Protein AF-A0A641Q2X3-F1 (afdb_monomer_lite)

pLDDT: mean 96.92, std 2.4, range [84.94, 98.44]

Radius of gyration: 14.33 Å; chains: 1; bounding box: 33×26×32 Å

Structure (mmCIF, N/CA/C/O backbone):
data_AF-A0A641Q2X3-F1
#
_entry.id   AF-A0A641Q2X3-F1
#
loop_
_atom_site.group_PDB
_atom_site.id
_atom_site.type_symbol
_atom_site.label_atom_id
_atom_site.label_alt_id
_atom_site.label_comp_id
_atom_site.label_asym_id
_atom_site.label_entity_id
_atom_site.label_seq_id
_atom_site.pdbx_PDB_ins_code
_atom_site.Cartn_x
_atom_site.Cartn_y
_atom_site.Cartn_z
_atom_site.occupancy
_atom_site.B_iso_or_equiv
_atom_site.auth_seq_id
_atom_site.auth_comp_id
_atom_site.auth_asym_id
_atom_site.auth_atom_id
_atom_site.pdbx_PDB_model_num
ATOM 1 N N . MET A 1 1 ? -18.095 8.912 17.209 1.00 84.94 1 MET A N 1
ATOM 2 C CA . MET A 1 1 ? -17.361 10.043 16.598 1.00 84.94 1 MET A CA 1
ATOM 3 C C . MET A 1 1 ? -16.312 9.410 15.708 1.00 84.94 1 MET A C 1
ATOM 5 O O . MET A 1 1 ? -15.702 8.461 16.171 1.00 84.94 1 MET A O 1
ATOM 9 N N . ILE A 1 2 ? -16.169 9.848 14.457 1.00 93.69 2 ILE A N 1
ATOM 10 C CA . ILE A 1 2 ? -15.169 9.275 13.544 1.00 93.69 2 ILE A CA 1
ATOM 11 C C . ILE A 1 2 ? -13.803 9.865 13.891 1.00 93.69 2 ILE A C 1
ATOM 13 O O . ILE A 1 2 ? -13.687 11.084 14.051 1.00 93.69 2 ILE A O 1
ATOM 17 N N . ARG A 1 3 ? -12.778 9.019 13.993 1.00 95.44 3 ARG A N 1
ATOM 18 C CA . ARG A 1 3 ? -11.391 9.449 14.153 1.00 95.44 3 ARG A CA 1
ATOM 19 C C . ARG A 1 3 ? -10.733 9.614 12.788 1.00 95.44 3 ARG A C 1
ATOM 21 O O . ARG A 1 3 ? -10.647 8.664 12.016 1.00 95.44 3 ARG A O 1
ATOM 28 N N . CYS A 1 4 ? -10.222 10.811 12.517 1.00 97.56 4 CYS A N 1
ATOM 29 C CA . CYS A 1 4 ? -9.493 11.113 11.287 1.00 97.56 4 CYS A CA 1
ATOM 30 C C . CYS A 1 4 ? -7.979 11.079 11.535 1.00 97.56 4 CYS A C 1
ATOM 32 O O . CYS A 1 4 ? -7.491 11.725 12.463 1.00 97.56 4 CYS A O 1
ATOM 34 N N . ILE A 1 5 ? -7.236 10.349 10.704 1.00 97.44 5 ILE A N 1
ATOM 35 C CA . ILE A 1 5 ? -5.778 10.201 10.780 1.00 97.44 5 ILE A CA 1
ATOM 36 C C . ILE A 1 5 ? -5.168 10.642 9.446 1.00 97.44 5 ILE A C 1
ATOM 38 O O . ILE A 1 5 ? -5.632 10.249 8.380 1.00 97.44 5 ILE A O 1
ATOM 42 N N . TYR A 1 6 ? -4.103 11.435 9.505 1.00 98.38 6 TYR A N 1
ATOM 43 C CA . TYR A 1 6 ? -3.253 11.743 8.356 1.00 98.38 6 TYR A CA 1
ATOM 44 C C . TYR A 1 6 ? -1.853 11.202 8.641 1.00 98.38 6 TYR A C 1
ATOM 46 O O . TYR A 1 6 ? -1.246 11.583 9.645 1.00 98.38 6 TYR A O 1
ATOM 54 N N . SER A 1 7 ? -1.364 10.294 7.798 1.00 98.06 7 SER A N 1
ATOM 55 C CA . SER A 1 7 ? -0.017 9.738 7.930 1.00 98.06 7 SER A CA 1
ATOM 56 C C . SER A 1 7 ? 0.998 10.615 7.192 1.00 98.06 7 SER A C 1
ATOM 58 O O . SER A 1 7 ? 0.831 10.831 5.993 1.00 98.06 7 SER A O 1
ATOM 60 N N . PRO A 1 8 ? 2.054 11.112 7.862 1.00 97.56 8 PRO A N 1
ATOM 61 C CA . PRO A 1 8 ? 3.136 11.844 7.204 1.00 97.56 8 PRO A CA 1
ATOM 62 C C . PRO A 1 8 ? 4.221 10.921 6.625 1.00 97.56 8 PRO A C 1
ATOM 64 O O . PRO A 1 8 ? 5.187 11.414 6.046 1.00 97.56 8 PRO A O 1
ATOM 67 N N . PHE A 1 9 ? 4.114 9.609 6.846 1.00 97.69 9 PHE A N 1
ATOM 68 C CA . PHE A 1 9 ? 5.046 8.621 6.311 1.00 97.69 9 PHE A CA 1
ATOM 69 C C . PHE A 1 9 ? 4.715 8.312 4.852 1.00 97.69 9 PHE A C 1
ATOM 71 O O . PHE A 1 9 ? 3.621 8.623 4.389 1.00 97.69 9 PHE A O 1
ATOM 78 N N . THR A 1 10 ? 5.663 7.703 4.143 1.00 97.56 10 THR A N 1
ATOM 79 C CA . THR A 1 10 ? 5.536 7.359 2.719 1.00 97.56 10 THR A CA 1
ATOM 80 C C . THR A 1 10 ? 6.014 5.939 2.409 1.00 97.56 10 THR A C 1
ATOM 82 O O . THR A 1 10 ? 6.456 5.669 1.296 1.00 97.56 10 THR A O 1
ATOM 85 N N . GLU A 1 11 ? 5.998 5.059 3.411 1.00 97.69 11 GLU A N 1
ATOM 86 C CA . GLU A 1 11 ? 6.473 3.680 3.303 1.00 97.69 11 GLU A CA 1
ATOM 87 C C . GLU A 1 11 ? 5.301 2.696 3.235 1.00 97.69 11 GLU A C 1
ATOM 89 O O . GLU A 1 11 ? 4.586 2.495 4.224 1.00 97.69 11 GLU A O 1
ATOM 94 N N . ILE A 1 12 ? 5.159 2.013 2.096 1.00 98.31 12 ILE A N 1
ATOM 95 C CA . ILE A 1 12 ? 3.990 1.169 1.817 1.00 98.31 12 ILE A CA 1
ATOM 96 C C . ILE A 1 12 ? 3.810 0.045 2.840 1.00 98.31 12 ILE A C 1
ATOM 98 O O . ILE A 1 12 ? 2.703 -0.215 3.313 1.00 98.31 12 ILE A O 1
ATOM 102 N N . TYR A 1 13 ? 4.905 -0.585 3.269 1.00 98.31 13 TYR A N 1
ATOM 103 C CA . TYR A 1 13 ? 4.850 -1.658 4.263 1.00 98.31 13 TYR A CA 1
ATOM 104 C C . TYR A 1 13 ? 4.348 -1.159 5.623 1.00 98.31 13 TYR A C 1
ATOM 106 O O . TYR A 1 13 ? 3.643 -1.883 6.328 1.00 98.31 13 TYR A O 1
ATOM 114 N N . PHE A 1 14 ? 4.685 0.083 5.990 1.00 98.31 14 PHE A N 1
ATOM 115 C CA . PHE A 1 14 ? 4.177 0.700 7.210 1.00 98.31 14 PHE A CA 1
ATOM 116 C C . PHE A 1 14 ? 2.681 0.991 7.089 1.00 98.31 14 PHE A C 1
ATOM 118 O O . PHE A 1 14 ? 1.940 0.680 8.020 1.00 98.31 14 PHE A O 1
ATOM 125 N N . HIS A 1 15 ? 2.218 1.542 5.964 1.00 98.38 15 HIS A N 1
ATOM 126 C CA . HIS A 1 15 ? 0.798 1.849 5.792 1.00 98.38 15 HIS A CA 1
ATOM 127 C C . HIS A 1 15 ? -0.086 0.606 5.776 1.00 98.38 15 HIS A C 1
ATOM 129 O O . HIS A 1 15 ? -1.107 0.610 6.459 1.00 98.38 15 HIS A O 1
ATOM 135 N N . LEU A 1 16 ? 0.324 -0.478 5.109 1.00 98.38 16 LEU A N 1
ATOM 136 C CA . LEU A 1 16 ? -0.429 -1.737 5.146 1.00 98.38 16 LEU A CA 1
ATOM 137 C C . LEU A 1 16 ? -0.486 -2.328 6.565 1.00 98.38 16 LEU A C 1
ATOM 139 O O . LEU A 1 16 ? -1.538 -2.789 7.010 1.00 98.38 16 LEU A O 1
ATOM 143 N N . ALA A 1 17 ? 0.620 -2.265 7.315 1.00 98.19 17 ALA A N 1
ATOM 144 C CA . ALA A 1 17 ? 0.644 -2.712 8.708 1.00 98.19 17 ALA A CA 1
ATOM 145 C C . ALA A 1 17 ? -0.227 -1.830 9.621 1.00 98.19 17 ALA A C 1
ATOM 147 O O . ALA A 1 17 ? -0.929 -2.338 10.498 1.00 98.19 17 ALA A O 1
ATOM 148 N N . ALA A 1 18 ? -0.202 -0.511 9.417 1.00 97.38 18 ALA A N 1
ATOM 149 C CA . ALA A 1 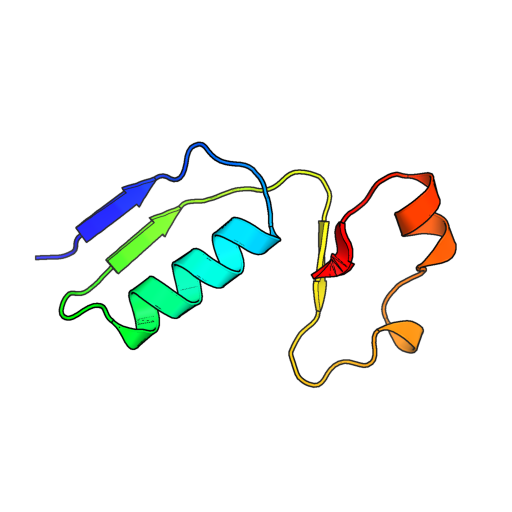18 ? -1.021 0.438 10.160 1.00 97.38 18 ALA A CA 1
ATOM 150 C C . ALA A 1 18 ? -2.512 0.239 9.862 1.00 97.38 18 ALA A C 1
ATOM 152 O O . ALA A 1 18 ? -3.309 0.196 10.798 1.00 97.38 18 ALA A O 1
ATOM 153 N N . GLU A 1 19 ? -2.884 0.063 8.592 1.00 97.12 19 GLU A N 1
ATOM 154 C CA . GLU A 1 19 ? -4.256 -0.236 8.176 1.00 97.12 19 GLU A CA 1
ATOM 155 C C . GLU A 1 19 ? -4.763 -1.518 8.845 1.00 97.12 19 GLU A C 1
ATOM 157 O O . GLU A 1 19 ? -5.815 -1.505 9.485 1.00 97.12 19 GLU A O 1
ATOM 162 N N . GLU A 1 20 ? -3.995 -2.611 8.782 1.00 97.88 20 GLU A N 1
ATOM 163 C CA . GLU A 1 20 ? -4.379 -3.875 9.412 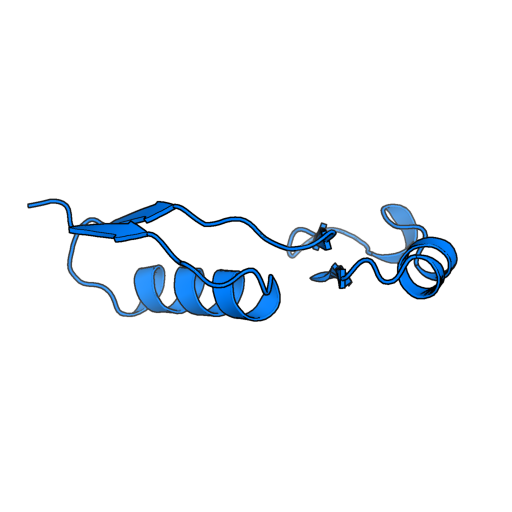1.00 97.88 20 GLU A CA 1
ATOM 164 C C . GLU A 1 20 ? -4.513 -3.744 10.938 1.00 97.88 20 GLU A C 1
ATOM 166 O O . GLU A 1 20 ? -5.459 -4.276 11.528 1.00 97.88 20 GLU A O 1
ATOM 171 N N . TYR A 1 21 ? -3.594 -3.026 11.589 1.00 97.38 21 TYR A N 1
ATOM 172 C CA . TYR A 1 21 ? -3.656 -2.782 13.028 1.00 97.38 21 TYR A CA 1
ATOM 173 C C . TYR A 1 21 ? -4.902 -1.980 13.409 1.00 97.38 21 TYR A C 1
ATOM 175 O O . TYR A 1 21 ? -5.638 -2.385 14.308 1.00 97.38 21 TYR A O 1
ATOM 183 N N . LEU A 1 22 ? -5.165 -0.871 12.714 1.00 96.69 22 LEU A N 1
ATOM 184 C CA . LEU A 1 22 ? -6.329 -0.020 12.962 1.00 96.69 22 LEU A CA 1
ATOM 185 C C . LEU A 1 22 ? -7.635 -0.786 12.726 1.00 96.69 22 LEU A C 1
ATOM 187 O O . LEU A 1 22 ? -8.553 -0.674 13.533 1.00 96.69 22 LEU A O 1
ATOM 191 N N . LEU A 1 23 ? -7.689 -1.624 11.687 1.00 96.12 23 LEU A N 1
ATOM 192 C CA . LEU A 1 23 ? -8.846 -2.464 11.386 1.00 96.12 23 LEU A CA 1
ATOM 193 C C . LEU A 1 23 ? -9.089 -3.541 12.452 1.00 96.12 23 LEU A C 1
ATOM 195 O O . LEU A 1 23 ? -10.233 -3.803 12.815 1.00 96.12 23 LEU A O 1
ATOM 199 N N . LYS A 1 24 ? -8.030 -4.206 12.931 1.00 96.81 24 LYS A N 1
ATOM 200 C CA . LYS A 1 24 ? -8.159 -5.357 13.842 1.00 96.81 24 LYS A CA 1
ATOM 201 C C . LYS A 1 24 ? -8.203 -4.984 15.319 1.00 96.81 24 LYS A C 1
ATOM 203 O O . LYS A 1 24 ? -8.758 -5.747 16.104 1.00 96.81 24 LYS A O 1
ATOM 208 N N . GLN A 1 25 ? -7.563 -3.883 15.704 1.00 94.56 25 GLN A N 1
ATOM 209 C CA . GLN A 1 25 ? -7.405 -3.467 17.103 1.00 94.56 25 GLN A CA 1
ATOM 210 C C . GLN A 1 25 ? -8.216 -2.211 17.444 1.00 94.56 25 GLN A C 1
ATOM 212 O O . GLN A 1 25 ? -8.378 -1.894 18.622 1.00 94.56 25 GLN A O 1
ATOM 217 N N . GLY A 1 26 ? -8.717 -1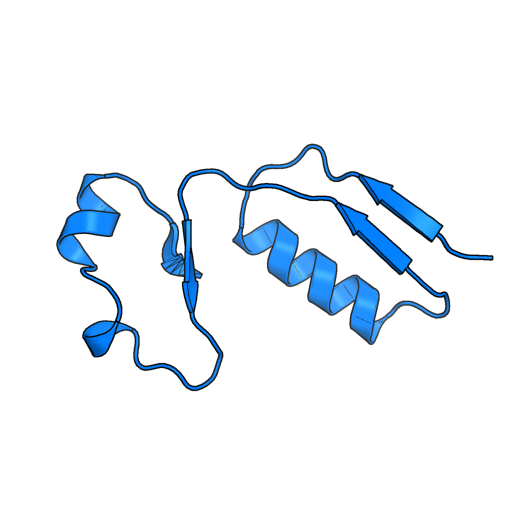.487 16.439 1.00 86.81 26 GLY A N 1
ATOM 218 C CA . GLY A 1 26 ? -9.585 -0.333 16.637 1.00 86.81 26 GLY A CA 1
ATOM 219 C C . GLY A 1 26 ? -10.960 -0.724 17.181 1.00 86.81 26 GLY A C 1
ATOM 220 O O . GLY A 1 26 ? -11.490 -1.794 16.892 1.00 86.81 26 GLY A O 1
ATOM 221 N N . ASN A 1 27 ? -11.553 0.168 17.971 1.00 90.25 27 ASN A N 1
ATOM 222 C CA . ASN A 1 27 ? -12.923 0.051 18.483 1.00 90.25 27 ASN A CA 1
ATOM 223 C C . ASN A 1 27 ? -13.807 1.243 18.067 1.00 90.25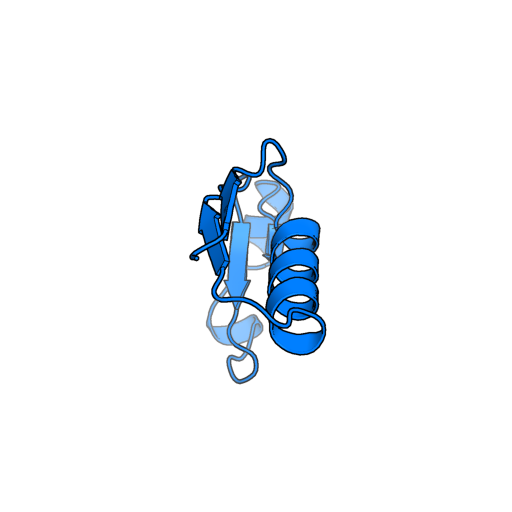 27 ASN A C 1
ATOM 225 O O . ASN A 1 27 ? -14.898 1.429 18.605 1.00 90.25 27 ASN A O 1
ATOM 229 N N . GLU A 1 28 ? -13.316 2.054 17.133 1.00 93.75 28 GLU A N 1
ATOM 230 C CA . GLU A 1 28 ? -13.927 3.287 16.652 1.00 93.75 28 GLU A CA 1
ATOM 231 C C . GLU A 1 28 ? -13.902 3.329 15.120 1.00 93.75 28 GLU A C 1
ATOM 233 O O . GLU A 1 28 ? -13.048 2.706 14.488 1.00 93.75 28 GLU A O 1
ATOM 238 N N . ASP A 1 29 ? -14.832 4.078 14.523 1.00 95.81 29 ASP A N 1
ATOM 239 C CA . ASP A 1 29 ? -14.818 4.342 13.085 1.00 95.81 29 ASP A CA 1
ATOM 240 C C . ASP A 1 29 ? -13.610 5.220 12.740 1.00 95.81 29 ASP A C 1
ATOM 242 O O . ASP A 1 29 ? -13.449 6.316 13.290 1.00 95.81 29 ASP A O 1
ATOM 246 N N . ILE A 1 30 ? -12.772 4.752 11.815 1.00 96.62 30 ILE A N 1
ATOM 247 C CA . ILE A 1 30 ? -11.524 5.416 11.432 1.00 96.62 30 ILE A CA 1
ATOM 248 C C . ILE A 1 30 ? -11.573 5.816 9.960 1.00 96.62 30 ILE A C 1
ATOM 250 O O . ILE A 1 30 ? -11.966 5.038 9.094 1.00 96.62 30 ILE A O 1
ATOM 254 N N . PHE A 1 31 ? -11.113 7.032 9.681 1.00 97.00 31 PHE A N 1
ATOM 255 C CA . PHE A 1 31 ? -10.806 7.513 8.341 1.00 97.00 31 PHE A CA 1
ATOM 256 C C . PHE A 1 31 ? -9.329 7.908 8.289 1.00 97.00 31 PHE A C 1
ATOM 258 O O . PHE A 1 31 ? -8.908 8.818 9.004 1.00 97.00 31 PHE A O 1
ATOM 265 N N . MET A 1 32 ? -8.533 7.225 7.468 1.00 97.38 32 MET A N 1
ATOM 266 C CA . MET A 1 32 ? -7.095 7.470 7.349 1.00 97.38 32 MET A CA 1
ATOM 267 C C . MET A 1 32 ? -6.733 7.881 5.922 1.00 97.38 32 MET A C 1
ATOM 269 O O . MET A 1 32 ? -7.154 7.238 4.964 1.00 97.38 32 MET A O 1
ATOM 273 N N . LEU A 1 33 ? -5.929 8.935 5.793 1.00 98.44 33 LEU A N 1
ATOM 274 C CA . LEU A 1 33 ? -5.300 9.350 4.540 1.00 98.44 33 LEU A CA 1
ATOM 275 C C . LEU A 1 33 ? -3.794 9.099 4.613 1.00 98.44 33 LEU A C 1
ATOM 277 O O . LEU A 1 33 ? -3.151 9.442 5.610 1.00 98.44 33 LEU A O 1
ATOM 281 N N . TRP A 1 34 ? -3.249 8.521 3.549 1.00 98.31 34 TRP A N 1
ATOM 282 C CA . TRP A 1 34 ? -1.830 8.230 3.389 1.00 98.31 34 TRP A CA 1
ATOM 283 C C . TRP A 1 34 ? -1.450 8.163 1.906 1.00 98.31 34 TRP A C 1
ATOM 285 O O . TRP A 1 34 ? -2.315 8.036 1.038 1.00 98.31 34 TRP A O 1
ATOM 295 N N . GLN A 1 35 ? -0.156 8.295 1.627 1.00 98.12 35 GLN A N 1
ATOM 296 C CA . GLN A 1 35 ? 0.435 8.205 0.295 1.00 98.12 35 GLN A CA 1
ATOM 297 C C . GLN A 1 35 ? 1.845 7.633 0.429 1.00 98.12 35 GLN A C 1
ATOM 299 O O . GLN A 1 35 ? 2.539 7.983 1.376 1.00 98.12 35 GLN A O 1
ATOM 304 N N . ASP A 1 36 ? 2.280 6.820 -0.531 1.00 98.25 36 ASP A N 1
ATOM 305 C CA . ASP A 1 36 ? 3.611 6.210 -0.532 1.00 98.25 36 ASP A CA 1
ATOM 306 C C . ASP A 1 36 ? 4.528 6.730 -1.633 1.00 98.25 36 ASP A C 1
ATOM 308 O O . ASP A 1 36 ? 4.094 7.339 -2.618 1.00 98.25 36 ASP A O 1
ATOM 312 N N . THR A 1 37 ? 5.819 6.449 -1.461 1.00 97.75 37 THR A N 1
ATOM 313 C CA . THR A 1 37 ? 6.801 6.444 -2.548 1.00 97.75 37 THR A CA 1
ATOM 314 C C . THR A 1 37 ? 6.390 5.441 -3.641 1.00 97.75 37 THR A C 1
ATOM 316 O O . THR A 1 37 ? 5.515 4.597 -3.408 1.00 97.75 37 THR A O 1
ATOM 319 N N . PRO A 1 38 ? 6.970 5.516 -4.860 1.00 98.38 38 PRO A N 1
ATOM 320 C CA . PRO A 1 38 ? 6.605 4.628 -5.962 1.00 98.38 38 PRO A CA 1
ATOM 321 C C . PRO A 1 38 ? 6.549 3.157 -5.538 1.00 98.38 38 PRO A C 1
ATOM 323 O O . PRO A 1 38 ? 7.557 2.570 -5.147 1.00 98.38 38 PRO A O 1
ATOM 326 N N . SER A 1 39 ? 5.349 2.578 -5.604 1.00 98.12 39 SER A N 1
ATOM 327 C CA . SER A 1 39 ? 5.067 1.237 -5.096 1.00 98.12 39 SER A CA 1
ATOM 328 C C . SER A 1 39 ? 4.025 0.522 -5.956 1.00 98.12 39 SER A C 1
ATOM 330 O O . SER A 1 39 ? 3.114 1.149 -6.499 1.00 98.12 39 SER A O 1
ATOM 332 N N . VAL A 1 40 ? 4.132 -0.801 -6.037 1.00 98.19 40 VAL A N 1
ATOM 333 C CA . VAL A 1 40 ? 3.115 -1.707 -6.575 1.00 98.19 40 VAL A CA 1
ATOM 334 C C . VAL A 1 40 ? 2.565 -2.534 -5.419 1.00 98.19 40 VAL A C 1
ATOM 336 O O . VAL A 1 40 ? 3.314 -3.255 -4.768 1.00 98.19 40 VAL A O 1
ATOM 339 N N . VAL A 1 41 ? 1.259 -2.441 -5.175 1.00 98.00 41 VAL A N 1
ATOM 340 C CA . VAL A 1 41 ? 0.570 -3.233 -4.146 1.00 98.00 41 VAL A CA 1
ATOM 341 C C . VAL A 1 41 ? -0.186 -4.365 -4.821 1.00 98.00 41 VAL A C 1
ATOM 343 O O . VAL A 1 41 ? -1.021 -4.116 -5.695 1.00 98.00 41 VAL A O 1
ATOM 346 N N . ILE A 1 42 ? 0.089 -5.602 -4.422 1.00 98.06 42 ILE A N 1
ATOM 347 C CA . ILE A 1 42 ? -0.573 -6.792 -4.941 1.00 98.06 42 ILE A CA 1
ATOM 348 C C . ILE A 1 42 ? -1.637 -7.291 -3.963 1.00 98.06 42 ILE A C 1
ATOM 350 O O . ILE A 1 42 ? -1.459 -7.376 -2.750 1.00 98.06 42 ILE A O 1
ATOM 354 N N . GLY A 1 43 ? -2.785 -7.682 -4.500 1.00 97.25 43 GLY A N 1
ATOM 355 C CA . GLY A 1 43 ? -3.824 -8.335 -3.722 1.00 97.25 43 GLY A CA 1
ATOM 356 C C . GLY A 1 43 ? -3.379 -9.719 -3.247 1.00 97.25 43 GLY A C 1
ATOM 357 O O . GLY A 1 43 ? -2.710 -10.459 -3.968 1.00 97.25 43 GLY A O 1
ATOM 358 N N . LYS A 1 44 ? -3.861 -10.129 -2.067 1.00 96.81 44 LYS A N 1
ATOM 359 C CA . LYS A 1 44 ? -3.566 -11.420 -1.404 1.00 96.81 44 LYS A CA 1
ATOM 360 C C . LYS A 1 44 ? -3.655 -12.665 -2.305 1.00 96.81 44 LYS A C 1
ATOM 362 O O . LYS A 1 44 ? -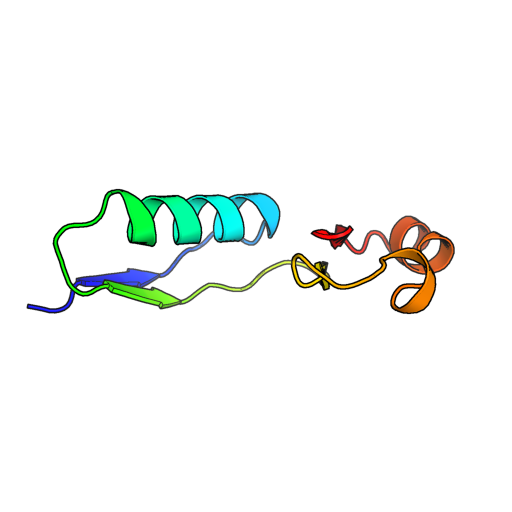3.034 -13.686 -2.016 1.00 96.81 44 LYS A O 1
ATOM 367 N N . HIS A 1 45 ? -4.466 -12.614 -3.359 1.00 97.81 45 HIS A N 1
ATOM 368 C CA . HIS A 1 45 ? -4.714 -13.734 -4.272 1.00 97.81 45 HIS A CA 1
ATOM 369 C C . HIS A 1 45 ? -4.214 -13.493 -5.706 1.00 97.81 45 HIS A C 1
ATOM 371 O O . HIS A 1 45 ? -4.512 -14.292 -6.593 1.00 97.81 45 HIS A O 1
ATOM 377 N N . GLN A 1 46 ? -3.449 -12.425 -5.945 1.00 97.62 46 GLN A N 1
ATOM 378 C CA . GLN A 1 46 ? -2.787 -12.172 -7.223 1.00 97.62 46 GLN A CA 1
ATOM 379 C C . GLN A 1 46 ? -1.429 -12.877 -7.283 1.00 97.62 46 GLN A C 1
ATOM 381 O O . GLN A 1 46 ? -0.783 -13.142 -6.269 1.00 97.62 46 GLN A O 1
ATOM 386 N N . ARG A 1 47 ? -0.988 -13.214 -8.497 1.00 97.12 47 ARG A N 1
ATOM 387 C CA . ARG A 1 47 ? 0.321 -13.831 -8.722 1.00 97.12 47 ARG A CA 1
ATOM 388 C C . ARG A 1 47 ? 1.314 -12.749 -9.116 1.00 97.12 47 ARG A C 1
ATOM 390 O O . ARG A 1 47 ? 1.270 -12.265 -10.237 1.00 97.12 47 ARG A O 1
ATOM 397 N N . LEU A 1 48 ? 2.266 -12.446 -8.236 1.00 95.81 48 LEU A N 1
ATOM 398 C CA . LEU A 1 48 ? 3.271 -11.405 -8.477 1.00 95.81 48 LEU A CA 1
ATOM 399 C C . LEU A 1 48 ? 3.935 -11.513 -9.864 1.00 95.81 48 LEU A C 1
ATOM 401 O O . LEU A 1 48 ? 3.982 -10.549 -10.616 1.00 95.81 48 LEU A O 1
ATOM 405 N N . ARG A 1 49 ? 4.371 -12.724 -10.235 1.00 94.94 49 ARG A N 1
ATOM 406 C CA . ARG A 1 49 ? 5.081 -12.994 -11.497 1.00 94.94 49 ARG A CA 1
ATOM 407 C C . ARG A 1 49 ? 4.256 -12.765 -12.769 1.00 94.94 49 ARG A C 1
ATOM 409 O O . ARG A 1 49 ? 4.855 -12.719 -13.835 1.00 94.94 49 ARG A O 1
ATOM 416 N N . SER A 1 50 ? 2.922 -12.716 -12.691 1.00 96.94 50 SER A N 1
ATOM 417 C CA . SER A 1 50 ? 2.073 -12.456 -13.865 1.00 96.94 50 SER A CA 1
ATOM 418 C C . SER A 1 50 ? 1.630 -11.003 -13.982 1.00 96.94 50 SER A C 1
ATOM 420 O O . SER A 1 50 ? 1.204 -10.606 -15.058 1.00 96.94 50 SER A O 1
ATOM 422 N N . GLU A 1 51 ? 1.709 -10.240 -12.894 1.00 97.69 51 GLU A N 1
ATOM 423 C CA . GLU A 1 51 ? 1.169 -8.878 -12.813 1.00 97.69 51 GLU A CA 1
ATOM 424 C C . GLU A 1 51 ? 2.271 -7.812 -12.786 1.00 97.69 51 GLU A C 1
ATOM 426 O O . GLU A 1 51 ? 2.021 -6.665 -13.145 1.00 97.69 51 GLU A O 1
ATOM 431 N N . VAL A 1 52 ? 3.484 -8.172 -12.346 1.00 97.75 52 VAL A N 1
ATOM 432 C CA . VAL A 1 52 ? 4.558 -7.208 -12.081 1.00 97.75 52 VAL A CA 1
ATOM 433 C C . VAL A 1 52 ? 5.855 -7.630 -12.758 1.00 97.75 52 VAL A C 1
ATOM 435 O O . VAL A 1 52 ? 6.363 -8.735 -12.545 1.00 97.75 52 VAL A O 1
ATOM 438 N N . ASP A 1 53 ? 6.423 -6.702 -13.526 1.00 97.94 53 ASP A N 1
ATOM 439 C CA . ASP A 1 53 ? 7.813 -6.765 -13.971 1.00 97.94 53 ASP A CA 1
ATOM 440 C C . ASP A 1 53 ? 8.734 -6.465 -12.778 1.00 97.94 53 ASP A C 1
ATOM 442 O O . ASP A 1 53 ? 9.016 -5.313 -12.444 1.00 97.94 53 ASP A O 1
ATOM 446 N N . GLN A 1 54 ? 9.147 -7.528 -12.087 1.00 97.25 54 GLN A N 1
ATOM 447 C CA . GLN A 1 54 ? 9.992 -7.432 -10.895 1.00 97.25 54 GLN A CA 1
ATOM 448 C C . GLN A 1 54 ? 11.389 -6.892 -11.215 1.00 97.25 54 GLN A C 1
ATOM 450 O O . GLN A 1 54 ? 11.940 -6.155 -10.403 1.00 97.25 54 GLN A O 1
ATOM 455 N N . GLU A 1 55 ? 11.948 -7.220 -12.384 1.00 97.75 55 GLU A N 1
ATOM 456 C CA . GLU A 1 55 ? 13.283 -6.754 -12.776 1.00 97.75 55 GLU A CA 1
ATOM 457 C C . GLU A 1 55 ? 13.278 -5.243 -13.021 1.00 97.75 55 GLU A C 1
ATOM 459 O O . GLU A 1 55 ? 14.189 -4.528 -12.598 1.00 97.75 55 GLU A O 1
ATOM 464 N N . TRP A 1 56 ? 12.230 -4.736 -13.677 1.00 98.25 56 TRP A N 1
ATOM 465 C CA . TRP A 1 56 ? 12.049 -3.300 -13.858 1.00 98.25 56 TRP A CA 1
ATOM 466 C C . TRP A 1 56 ? 11.809 -2.590 -12.523 1.00 98.25 56 TRP A C 1
ATOM 468 O O . TRP A 1 56 ? 12.460 -1.585 -12.250 1.00 98.25 56 TRP A O 1
ATOM 478 N N . ALA A 1 57 ? 10.926 -3.124 -11.674 1.00 97.94 57 ALA A N 1
ATOM 479 C CA . ALA A 1 57 ? 10.621 -2.520 -10.379 1.00 97.94 57 ALA A CA 1
ATOM 480 C C . ALA A 1 57 ? 11.853 -2.443 -9.463 1.00 97.94 57 ALA A C 1
ATOM 482 O O . ALA A 1 57 ? 12.084 -1.406 -8.847 1.00 97.94 57 ALA A O 1
ATOM 483 N N . GLU A 1 58 ? 12.683 -3.489 -9.421 1.00 97.19 58 GLU A N 1
ATOM 484 C CA . GLU A 1 58 ? 13.939 -3.475 -8.665 1.00 97.19 58 GLU A CA 1
ATOM 485 C C . GLU A 1 58 ? 14.904 -2.405 -9.195 1.00 97.19 58 GLU A C 1
ATOM 487 O O . GLU A 1 58 ? 15.461 -1.630 -8.414 1.00 97.19 58 GLU A O 1
ATOM 492 N N . ARG A 1 59 ? 15.061 -2.309 -10.523 1.00 98.31 59 ARG A N 1
ATOM 493 C CA . ARG A 1 59 ? 15.944 -1.314 -11.149 1.00 98.31 59 ARG A CA 1
ATOM 494 C C . ARG A 1 59 ? 15.499 0.124 -10.883 1.00 98.31 59 ARG A C 1
ATOM 496 O O . ARG A 1 59 ? 16.347 0.973 -10.624 1.00 98.31 59 ARG A O 1
ATOM 503 N N . GLU A 1 60 ? 14.199 0.392 -10.950 1.00 98.25 60 GLU A N 1
ATOM 504 C CA . GLU A 1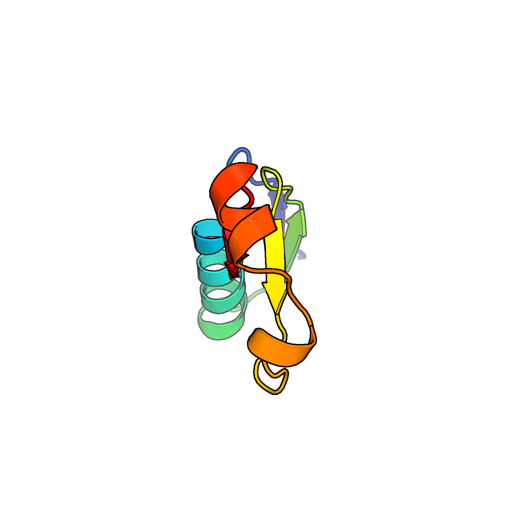 60 ? 13.627 1.728 -10.728 1.00 98.25 60 GLU A CA 1
ATOM 505 C C . GLU A 1 60 ? 13.335 2.020 -9.247 1.00 98.25 60 GLU A C 1
ATOM 507 O O . GLU A 1 60 ? 12.761 3.059 -8.923 1.00 98.25 60 GLU A O 1
ATOM 512 N N . GLN A 1 61 ? 13.735 1.120 -8.341 1.00 97.50 61 GLN A N 1
ATOM 513 C CA . GLN A 1 61 ? 13.538 1.246 -6.894 1.00 97.50 61 GLN A CA 1
ATOM 514 C C . GLN A 1 61 ? 12.063 1.432 -6.497 1.00 97.50 61 GLN A C 1
ATOM 516 O O . GLN A 1 61 ? 11.741 2.166 -5.564 1.00 97.50 61 GLN A O 1
ATOM 521 N N . VAL A 1 62 ? 11.166 0.750 -7.208 1.00 98.19 62 VAL A N 1
ATOM 522 C CA . VAL A 1 62 ? 9.735 0.699 -6.908 1.00 98.19 62 VAL A CA 1
ATOM 523 C C . VAL A 1 62 ? 9.488 -0.420 -5.900 1.00 98.19 62 VAL A C 1
ATOM 525 O O . VAL A 1 62 ? 9.840 -1.575 -6.145 1.00 98.19 62 VAL A O 1
ATOM 528 N N . HIS A 1 63 ? 8.876 -0.100 -4.761 1.00 98.00 63 HIS A N 1
ATOM 529 C CA . HIS A 1 63 ? 8.555 -1.112 -3.754 1.00 98.00 63 HIS A CA 1
ATOM 530 C C . HIS A 1 63 ? 7.440 -2.045 -4.236 1.00 98.00 63 HIS A C 1
ATOM 532 O O . HIS A 1 63 ? 6.556 -1.638 -4.986 1.00 98.00 63 HIS A O 1
ATOM 538 N N . ILE A 1 64 ? 7.462 -3.301 -3.794 1.00 97.75 64 ILE A N 1
ATOM 539 C CA . ILE A 1 64 ? 6.429 -4.291 -4.109 1.00 97.75 64 ILE A CA 1
ATOM 540 C C . ILE A 1 64 ? 5.900 -4.839 -2.787 1.00 97.75 64 ILE A C 1
ATOM 542 O O . ILE A 1 64 ? 6.661 -5.456 -2.041 1.00 97.75 64 ILE A O 1
ATOM 546 N N . ALA A 1 65 ? 4.615 -4.621 -2.513 1.00 96.62 65 ALA A N 1
ATOM 547 C CA . ALA A 1 65 ? 3.948 -5.025 -1.276 1.00 96.62 65 ALA A CA 1
ATOM 548 C C . ALA A 1 65 ? 2.782 -5.979 -1.536 1.00 96.62 65 ALA A C 1
ATOM 550 O O . ALA A 1 65 ? 2.049 -5.747 -2.521 1.00 96.62 65 ALA A O 1
#

Foldseek 3Di:
DEAEEEDPAADPVVVVVVVVCCVPVPPHHYDYDDHHDAEDEDDPPDDCVVPDPPVVCVVVVYYYD

InterPro domains:
  IPR004143 Biotinyl protein ligase (BPL) and lipoyl protein ligase (LPL), catalytic domain [PF21948] (12-64)
  IPR004562 Lipoyltransferase/lipoate-protein ligase [PTHR12561] (5-65)
  IPR045864 Class II Aminoacyl-tRNA synthetase/Biotinyl protein ligase (BPL) and lipoyl protein ligase (LPL) [G3DSA:3.30.930.10] (2-65)
  IPR045864 Class II Aminoacyl-tRNA synthetase/Biotinyl protein ligase (BPL) and lipoyl protein ligase (LPL) [SSF55681] (1-64)

Organism: Bacteroides ovatus (NCBI:txid28116)

Sequence (65 aa):
MIRCIYSPFTEIYFHLAAEEYLLKQGNEDIFMLWQDTPSVVIGKHQRLRSEVDQEWAEREQVHIA

Secondary structure (DSSP, 8-state):
-PEEEE-----HHHHHHHHHHHHHH--S-EEEE---SSEEPPPTTS-HHHH--HHHHHHTT-EE-